Protein AF-A0A956Z3H1-F1 (afdb_monomer)

Solvent-accessible surface area (backbone atoms only — not comparable to full-atom values): 9219 Å² total; per-residue (Å²): 127,47,24,30,34,32,43,36,40,41,32,48,66,57,48,69,64,58,53,47,53,53,47,53,51,51,49,53,58,48,73,75,41,92,33,74,29,31,28,40,36,40,35,40,66,54,48,77,48,78,68,56,70,68,48,56,53,48,50,54,62,75,52,60,86,52,90,37,62,52,40,47,30,34,23,31,43,79,42,66,68,52,43,52,53,50,54,53,48,41,71,75,61,70,57,54,64,52,72,24,76,40,68,65,58,49,49,51,48,47,64,73,75,37,99,50,68,24,67,34,79,46,93,87,62,46,67,48,75,51,103,85,48,79,44,81,55,76,78,87,78,74,54,61,50,80,44,51,20,55,50,76,89,78,77,82,80,74,82,128

Structure (mmCIF, N/CA/C/O backbone):
data_AF-A0A956Z3H1-F1
#
_entry.id   AF-A0A956Z3H1-F1
#
loop_
_atom_site.group_PDB
_atom_site.id
_atom_site.type_symbol
_atom_site.label_atom_id
_atom_site.label_alt_id
_atom_site.label_comp_id
_atom_site.label_asym_id
_atom_site.label_entity_id
_atom_site.label_seq_id
_atom_site.pdbx_PDB_ins_code
_atom_site.Cartn_x
_atom_site.Cartn_y
_atom_site.Cartn_z
_atom_site.occupancy
_atom_site.B_iso_or_equiv
_atom_site.auth_seq_id
_atom_site.auth_comp_id
_atom_site.auth_asym_id
_atom_site.auth_atom_id
_atom_site.pdbx_PDB_model_num
ATOM 1 N N . MET A 1 1 ? 15.400 -1.673 -16.596 1.00 59.88 1 MET A N 1
ATOM 2 C CA . MET A 1 1 ? 15.329 -2.525 -15.388 1.00 59.88 1 MET A CA 1
ATOM 3 C C . MET A 1 1 ? 13.860 -2.750 -15.070 1.00 59.88 1 MET A C 1
ATOM 5 O O . MET A 1 1 ? 13.099 -1.818 -15.312 1.00 59.88 1 MET A O 1
ATOM 9 N N . PRO A 1 2 ? 13.461 -3.937 -14.589 1.00 74.31 2 PRO A N 1
ATOM 10 C CA . PRO A 1 2 ? 12.067 -4.221 -14.252 1.00 74.31 2 PRO A CA 1
ATOM 11 C C . PRO A 1 2 ? 11.618 -3.419 -13.023 1.00 74.31 2 PRO A C 1
ATOM 13 O O . PRO A 1 2 ? 12.436 -3.098 -12.160 1.00 74.31 2 PRO A O 1
ATOM 16 N N . ASN A 1 3 ? 10.322 -3.116 -12.931 1.00 78.38 3 ASN A N 1
ATOM 17 C CA . ASN A 1 3 ? 9.754 -2.440 -11.762 1.00 78.38 3 ASN A CA 1
ATOM 18 C C . ASN A 1 3 ? 9.611 -3.403 -10.568 1.00 78.38 3 ASN A C 1
ATOM 20 O O . ASN A 1 3 ? 9.237 -4.562 -10.753 1.00 78.38 3 ASN A O 1
ATOM 24 N N . THR A 1 4 ? 9.833 -2.905 -9.350 1.00 86.62 4 THR A N 1
ATOM 25 C CA . THR A 1 4 ? 9.592 -3.633 -8.086 1.00 86.62 4 THR A CA 1
ATOM 26 C C . THR A 1 4 ? 8.128 -3.485 -7.664 1.00 86.62 4 THR A C 1
ATOM 28 O O . THR A 1 4 ? 7.497 -2.461 -7.940 1.00 86.62 4 THR A O 1
ATOM 31 N N . VAL A 1 5 ? 7.593 -4.466 -6.938 1.00 88.69 5 VAL A N 1
ATOM 32 C CA . VAL A 1 5 ? 6.334 -4.340 -6.189 1.00 88.69 5 VAL A CA 1
ATOM 33 C C . VAL A 1 5 ? 6.608 -4.573 -4.694 1.00 88.69 5 VAL A C 1
ATOM 35 O O . VAL A 1 5 ? 7.543 -5.276 -4.317 1.00 88.69 5 VAL A O 1
ATOM 38 N N . ILE A 1 6 ? 5.806 -3.977 -3.822 1.00 88.94 6 ILE A N 1
ATOM 39 C CA . ILE A 1 6 ? 5.716 -4.288 -2.393 1.00 88.94 6 ILE A CA 1
ATOM 40 C C . ILE A 1 6 ? 4.255 -4.648 -2.130 1.00 88.94 6 ILE A C 1
ATOM 42 O O . ILE A 1 6 ? 3.366 -3.938 -2.590 1.00 88.94 6 ILE A O 1
ATOM 46 N N . LEU A 1 7 ? 3.999 -5.746 -1.428 1.00 90.19 7 LEU A N 1
ATOM 47 C CA . LEU A 1 7 ? 2.674 -6.104 -0.929 1.00 90.19 7 LEU A CA 1
ATOM 48 C C . LEU A 1 7 ? 2.672 -5.915 0.587 1.00 90.19 7 LEU A C 1
ATOM 50 O O . LEU A 1 7 ? 3.477 -6.535 1.278 1.00 90.19 7 LEU A O 1
ATOM 54 N N . THR A 1 8 ? 1.774 -5.080 1.094 1.00 88.44 8 THR A N 1
ATOM 55 C CA . THR A 1 8 ? 1.521 -4.917 2.526 1.00 88.44 8 THR A CA 1
ATOM 56 C C . THR A 1 8 ? 0.123 -5.452 2.821 1.00 88.44 8 THR A C 1
ATOM 58 O O . THR A 1 8 ? -0.825 -5.095 2.126 1.00 88.44 8 THR A O 1
ATOM 61 N N . ARG A 1 9 ? -0.022 -6.354 3.796 1.00 89.19 9 ARG A N 1
ATOM 62 C CA . ARG A 1 9 ? -1.323 -6.902 4.215 1.00 89.19 9 ARG A CA 1
ATOM 63 C C . ARG A 1 9 ? -1.637 -6.447 5.629 1.00 89.19 9 ARG A C 1
ATOM 65 O O . ARG A 1 9 ? -0.821 -6.660 6.520 1.00 89.19 9 ARG A O 1
ATOM 72 N N . TYR A 1 10 ? -2.824 -5.886 5.816 1.00 87.75 10 TYR A N 1
ATOM 73 C CA . TYR A 1 10 ? -3.398 -5.533 7.109 1.00 87.75 10 TYR A CA 1
ATOM 74 C C . TYR A 1 10 ? -4.594 -6.439 7.416 1.00 87.75 10 TYR A C 1
ATOM 76 O O . TYR A 1 10 ? -5.402 -6.738 6.536 1.00 87.75 10 TYR A O 1
ATOM 84 N N . SER A 1 11 ? -4.738 -6.836 8.678 1.00 88.75 11 SER A N 1
ATOM 85 C CA . SER A 1 11 ? -5.810 -7.723 9.143 1.00 88.75 11 SER A CA 1
ATOM 86 C C . SER A 1 11 ? -6.366 -7.276 10.499 1.00 88.75 11 SER A C 1
ATOM 88 O O . SER A 1 11 ? -5.684 -6.615 11.281 1.00 88.75 11 SER A O 1
ATOM 90 N N . GLY A 1 12 ? -7.622 -7.614 10.798 1.00 90.81 12 GLY A N 1
ATOM 91 C CA . GLY A 1 12 ? -8.223 -7.335 12.101 1.00 90.81 12 GLY A CA 1
ATOM 92 C C . GLY A 1 12 ? -8.439 -5.839 12.343 1.00 90.81 12 GLY A C 1
ATOM 93 O O . GLY A 1 12 ? -9.248 -5.213 11.659 1.00 90.81 12 GLY A O 1
ATOM 94 N N . ALA A 1 13 ? -7.781 -5.268 13.349 1.00 89.94 13 ALA A N 1
ATOM 95 C CA . ALA A 1 13 ? -7.907 -3.860 13.727 1.00 89.94 13 ALA A CA 1
ATOM 96 C C . ALA A 1 13 ? -6.511 -3.252 13.975 1.00 89.94 13 ALA A C 1
ATOM 98 O O . ALA A 1 13 ? -6.128 -3.101 15.136 1.00 89.94 13 ALA A O 1
ATOM 99 N N . PRO A 1 14 ? -5.746 -2.949 12.908 1.00 86.94 14 PRO A N 1
ATOM 100 C CA . PRO A 1 14 ? -4.366 -2.483 13.025 1.00 86.94 14 PRO A CA 1
ATOM 101 C C . PRO A 1 14 ? -4.283 -1.153 13.783 1.00 86.94 14 PRO A C 1
ATOM 103 O O . PRO A 1 14 ? -5.088 -0.240 13.571 1.00 86.94 14 PRO A O 1
ATOM 106 N N . THR A 1 15 ? -3.305 -1.052 14.678 1.00 90.56 15 THR A N 1
ATOM 107 C CA . THR A 1 15 ? -3.075 0.135 15.512 1.00 90.56 15 THR A CA 1
ATOM 108 C C . THR A 1 15 ? -2.437 1.288 14.731 1.00 90.56 15 THR A C 1
ATOM 110 O O . THR A 1 15 ? -1.910 1.116 13.632 1.00 90.56 15 THR A O 1
ATOM 113 N N . GLU A 1 16 ? -2.454 2.495 15.312 1.00 89.88 16 GLU A N 1
ATOM 114 C CA . GLU A 1 16 ? -1.720 3.641 14.756 1.00 89.88 16 GLU A CA 1
ATOM 115 C C . GLU A 1 16 ? -0.217 3.341 14.617 1.00 89.88 16 GLU A C 1
ATOM 117 O O . GLU A 1 16 ? 0.374 3.661 13.589 1.00 89.88 16 GLU A O 1
ATOM 122 N N . GLU A 1 17 ? 0.376 2.680 15.613 1.00 89.38 17 GLU A N 1
ATOM 123 C CA . GLU A 1 17 ? 1.790 2.303 15.617 1.00 89.38 17 GLU A CA 1
ATOM 124 C C . GLU A 1 17 ? 2.123 1.299 14.503 1.00 89.38 17 GLU A C 1
ATOM 126 O O . GLU A 1 17 ? 3.048 1.534 13.731 1.00 89.38 17 GLU A O 1
ATOM 131 N N . GLU A 1 18 ? 1.341 0.227 14.341 1.00 86.81 18 GLU A N 1
ATOM 132 C CA . GLU A 1 18 ? 1.563 -0.760 13.271 1.00 86.81 18 GLU A CA 1
ATOM 133 C C . GLU A 1 18 ? 1.441 -0.146 11.869 1.00 86.81 18 GLU A C 1
ATOM 135 O O . GLU A 1 18 ? 2.176 -0.529 10.958 1.00 86.81 18 GLU A O 1
ATOM 140 N N . ILE A 1 19 ? 0.544 0.827 11.679 1.00 87.50 19 ILE A N 1
ATOM 141 C CA . ILE A 1 19 ? 0.365 1.509 10.390 1.00 87.50 19 ILE A CA 1
ATOM 142 C C . ILE A 1 19 ? 1.537 2.449 10.089 1.00 87.50 19 ILE A C 1
ATOM 144 O O . ILE A 1 19 ? 2.020 2.455 8.954 1.00 87.50 19 ILE A O 1
ATOM 148 N N . LEU A 1 20 ? 2.021 3.199 11.085 1.00 87.38 20 LEU A N 1
ATOM 149 C CA . LEU A 1 20 ? 3.188 4.073 10.937 1.00 87.38 20 LEU A CA 1
ATOM 150 C C . LEU A 1 20 ? 4.472 3.255 10.725 1.00 87.38 20 LEU A C 1
ATOM 152 O O . LEU A 1 20 ? 5.168 3.479 9.738 1.00 87.38 20 LEU A O 1
ATOM 156 N N . ASN A 1 21 ? 4.719 2.231 11.546 1.00 86.75 21 ASN A N 1
ATOM 157 C CA . ASN A 1 21 ? 5.872 1.338 11.399 1.00 86.75 21 ASN A CA 1
ATOM 158 C C . ASN A 1 21 ? 5.885 0.660 10.017 1.00 86.75 21 ASN A C 1
ATOM 160 O O . ASN A 1 21 ? 6.916 0.634 9.347 1.00 86.75 21 ASN A O 1
ATOM 1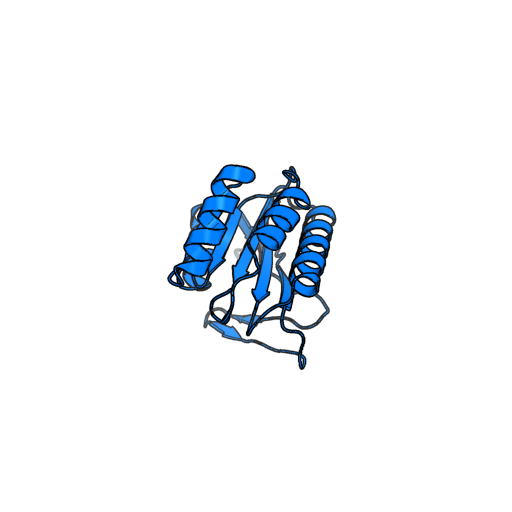64 N N . ASN A 1 22 ? 4.735 0.171 9.534 1.00 86.56 22 ASN A N 1
ATOM 165 C CA . ASN A 1 22 ? 4.642 -0.426 8.199 1.00 86.56 22 ASN A CA 1
ATOM 166 C C . ASN A 1 22 ? 4.829 0.612 7.070 1.00 86.56 22 ASN A C 1
ATOM 168 O O . ASN A 1 22 ? 5.318 0.265 5.993 1.00 86.56 22 ASN A O 1
ATOM 172 N N . SER A 1 23 ? 4.456 1.878 7.284 1.00 86.25 23 SER A N 1
ATOM 173 C CA . SER A 1 23 ? 4.748 2.973 6.347 1.00 86.25 23 SER A CA 1
ATOM 174 C C . SER A 1 23 ? 6.251 3.231 6.250 1.00 86.25 23 SER A C 1
ATOM 176 O O . SER A 1 23 ? 6.784 3.294 5.142 1.00 86.25 23 SER A O 1
ATOM 178 N N . ASP A 1 24 ? 6.941 3.312 7.385 1.00 87.56 24 ASP A N 1
ATOM 179 C CA . ASP A 1 24 ? 8.381 3.573 7.440 1.00 87.56 24 ASP A CA 1
ATOM 180 C C . ASP A 1 24 ? 9.192 2.388 6.883 1.00 87.56 24 ASP A C 1
ATOM 182 O O . ASP A 1 24 ? 10.111 2.593 6.084 1.00 87.56 24 ASP A O 1
ATOM 186 N N . GLU A 1 25 ? 8.789 1.142 7.177 1.00 86.38 25 GLU A N 1
ATOM 187 C CA . GLU A 1 25 ? 9.315 -0.047 6.492 1.00 86.38 25 GLU A CA 1
ATOM 188 C C . GLU A 1 25 ? 9.084 0.039 4.975 1.00 86.38 25 GLU A C 1
ATOM 190 O O . GLU A 1 25 ? 10.017 -0.159 4.197 1.00 86.38 25 GLU A O 1
ATOM 195 N N . THR A 1 26 ? 7.872 0.385 4.523 1.00 85.81 26 THR A N 1
ATOM 196 C CA . THR A 1 26 ? 7.565 0.512 3.086 1.00 85.81 26 THR A CA 1
ATOM 197 C C . THR A 1 26 ? 8.449 1.565 2.414 1.00 85.81 26 THR A C 1
ATOM 199 O O . THR A 1 26 ? 8.964 1.313 1.325 1.00 85.81 26 THR A O 1
ATOM 202 N N . ILE A 1 27 ? 8.683 2.713 3.057 1.00 87.94 27 ILE A N 1
ATOM 203 C CA . ILE A 1 27 ? 9.574 3.766 2.548 1.00 87.94 27 ILE A CA 1
ATOM 204 C C . ILE A 1 27 ? 11.012 3.240 2.444 1.00 87.94 27 ILE A C 1
ATOM 206 O O . ILE A 1 27 ? 11.592 3.307 1.362 1.00 87.94 27 ILE A O 1
ATOM 210 N N . ALA A 1 28 ? 11.556 2.613 3.492 1.00 87.12 28 ALA A N 1
ATOM 211 C CA . ALA A 1 28 ? 12.903 2.030 3.468 1.00 87.12 28 ALA A CA 1
ATOM 212 C C . ALA A 1 28 ? 13.072 0.930 2.394 1.00 87.12 28 ALA A C 1
ATOM 214 O O . ALA A 1 28 ? 14.148 0.766 1.806 1.00 87.12 28 ALA A O 1
ATOM 215 N N . LEU A 1 29 ? 12.006 0.184 2.092 1.00 84.69 29 LEU A N 1
ATOM 216 C CA . LEU A 1 29 ? 11.984 -0.856 1.057 1.00 84.69 29 LEU A CA 1
ATOM 217 C C . LEU A 1 29 ? 11.878 -0.284 -0.371 1.00 84.69 29 LEU A C 1
ATOM 219 O O . LEU A 1 29 ? 12.376 -0.911 -1.311 1.00 84.69 29 LEU A O 1
ATOM 223 N N . ILE A 1 30 ? 11.296 0.911 -0.545 1.00 87.75 30 ILE A N 1
ATOM 224 C CA . ILE A 1 30 ? 11.400 1.683 -1.794 1.00 87.75 30 ILE A CA 1
ATOM 225 C C . ILE A 1 30 ? 12.804 2.296 -1.912 1.00 87.75 30 ILE A C 1
ATOM 227 O O . ILE A 1 30 ? 13.420 2.211 -2.977 1.00 87.75 30 ILE A O 1
ATOM 231 N N . ASP A 1 31 ? 13.349 2.861 -0.831 1.00 89.19 31 ASP A N 1
ATOM 232 C CA . ASP A 1 31 ? 14.632 3.568 -0.879 1.00 89.19 31 ASP A CA 1
ATOM 233 C C . ASP A 1 31 ? 15.824 2.631 -1.147 1.00 89.19 31 ASP A C 1
ATOM 235 O O . ASP A 1 31 ? 16.751 2.976 -1.888 1.00 89.19 31 ASP A O 1
ATOM 239 N N . SER A 1 32 ? 15.751 1.396 -0.646 1.00 87.62 32 SER A N 1
ATOM 240 C CA . SER A 1 32 ? 16.704 0.312 -0.930 1.00 87.62 32 SER A CA 1
ATOM 241 C C . SER A 1 32 ? 16.461 -0.421 -2.264 1.00 87.62 32 SER A C 1
ATOM 243 O O . SER A 1 32 ? 17.088 -1.452 -2.523 1.00 87.62 32 SER A O 1
ATOM 245 N N . SER A 1 33 ? 15.542 0.049 -3.121 1.00 86.38 33 SER A N 1
ATOM 246 C CA . SER A 1 33 ? 15.224 -0.572 -4.417 1.00 86.38 33 SER A CA 1
ATOM 247 C C . SER A 1 33 ? 15.846 0.168 -5.602 1.00 86.38 33 SER A C 1
ATOM 249 O O . SER A 1 33 ? 15.468 1.294 -5.920 1.00 86.38 33 SER A O 1
ATOM 251 N N . ASP A 1 34 ? 16.717 -0.525 -6.335 1.00 87.56 34 ASP A N 1
ATOM 252 C CA . ASP A 1 34 ? 17.386 -0.055 -7.560 1.00 87.56 34 ASP A CA 1
ATOM 253 C C . ASP A 1 34 ? 16.432 0.101 -8.762 1.00 87.56 34 ASP A C 1
ATOM 255 O O . ASP A 1 34 ? 16.798 0.652 -9.800 1.00 87.56 34 ASP A O 1
ATOM 259 N N . ALA A 1 35 ? 15.200 -0.409 -8.651 1.00 86.69 35 ALA A N 1
ATOM 260 C CA . ALA A 1 35 ? 14.188 -0.255 -9.689 1.00 86.69 35 ALA A CA 1
ATOM 261 C C . ALA A 1 35 ? 13.753 1.219 -9.837 1.00 86.69 35 ALA A C 1
ATOM 263 O O . ALA A 1 35 ? 13.528 1.893 -8.829 1.00 86.69 35 ALA A O 1
ATOM 264 N N . PRO A 1 36 ? 13.547 1.713 -11.076 1.00 88.31 36 PRO A N 1
ATOM 265 C CA . PRO A 1 36 ? 13.174 3.109 -11.324 1.00 88.31 36 PRO A CA 1
ATOM 266 C C . PRO A 1 36 ? 11.791 3.456 -10.761 1.00 88.31 36 PRO A C 1
ATOM 268 O O . PRO A 1 36 ? 11.546 4.601 -10.392 1.00 88.31 36 PRO A O 1
ATOM 271 N N . PHE A 1 37 ? 10.902 2.461 -10.675 1.00 89.19 37 PHE A N 1
ATOM 272 C CA . PHE A 1 37 ? 9.621 2.567 -9.996 1.00 89.19 37 PHE A CA 1
ATOM 273 C C . PHE A 1 37 ? 9.386 1.364 -9.089 1.00 89.19 37 PHE A C 1
ATOM 275 O O . PHE A 1 37 ? 9.657 0.215 -9.455 1.00 89.19 37 PHE A O 1
ATOM 282 N N . VAL A 1 38 ? 8.818 1.654 -7.924 1.00 89.88 38 VAL A N 1
ATOM 283 C CA . VAL A 1 38 ? 8.327 0.688 -6.950 1.00 89.88 38 VAL A CA 1
ATOM 284 C C . VAL A 1 38 ? 6.832 0.912 -6.782 1.00 89.88 38 VAL A C 1
ATOM 286 O O . VAL A 1 38 ? 6.380 2.013 -6.463 1.00 89.88 38 VAL A O 1
ATOM 289 N N . HIS A 1 39 ? 6.048 -0.124 -7.047 1.00 91.69 39 HIS A N 1
ATOM 290 C CA . HIS A 1 39 ? 4.606 -0.122 -6.825 1.00 91.69 39 HIS A CA 1
ATOM 291 C C . HIS A 1 39 ? 4.305 -0.701 -5.444 1.00 91.69 39 HIS A C 1
ATOM 293 O O . HIS A 1 39 ? 5.020 -1.584 -4.983 1.00 91.69 39 HIS A O 1
ATOM 299 N N . VAL A 1 40 ? 3.237 -0.245 -4.802 1.00 90.69 40 VAL A N 1
ATOM 300 C CA . VAL A 1 40 ? 2.747 -0.803 -3.538 1.00 90.69 40 VAL A CA 1
ATOM 301 C C . VAL A 1 40 ? 1.352 -1.366 -3.786 1.00 90.69 40 VAL A C 1
ATOM 303 O O . VAL A 1 40 ? 0.543 -0.731 -4.458 1.00 90.69 40 VAL A O 1
ATOM 306 N N . ILE A 1 41 ? 1.066 -2.552 -3.267 1.00 92.44 41 ILE A N 1
ATOM 307 C CA . ILE A 1 41 ? -0.278 -3.109 -3.140 1.00 92.44 41 ILE A CA 1
ATOM 308 C C . ILE A 1 41 ? -0.562 -3.170 -1.642 1.00 92.44 41 ILE A C 1
ATOM 310 O O . ILE A 1 41 ? 0.175 -3.818 -0.908 1.00 92.44 41 ILE A O 1
ATOM 314 N N . VAL A 1 42 ? -1.607 -2.479 -1.204 1.00 90.00 42 VAL A N 1
ATOM 315 C CA . VAL A 1 42 ? -2.109 -2.498 0.169 1.00 90.00 42 VAL A CA 1
ATOM 316 C C . VAL A 1 42 ? -3.336 -3.395 0.195 1.00 90.00 42 VAL A C 1
ATOM 318 O O . VAL A 1 42 ? -4.384 -3.035 -0.335 1.00 90.00 42 VAL A O 1
ATOM 321 N N . ASP A 1 43 ? -3.204 -4.572 0.782 1.00 90.94 43 ASP A N 1
ATOM 322 C CA . ASP A 1 43 ? -4.304 -5.493 1.016 1.00 90.94 43 ASP A CA 1
ATOM 323 C C . ASP A 1 43 ? -4.928 -5.218 2.385 1.00 90.94 43 ASP A C 1
ATOM 325 O O . ASP A 1 43 ? -4.306 -5.435 3.426 1.00 90.94 43 ASP A O 1
ATOM 329 N N . SER A 1 44 ? -6.154 -4.697 2.373 1.00 89.94 44 SER A N 1
ATOM 330 C CA . SER A 1 44 ? -6.960 -4.428 3.562 1.00 89.94 44 SER A CA 1
ATOM 331 C C . SER A 1 44 ? -8.295 -5.179 3.545 1.00 89.94 44 SER A C 1
ATOM 333 O O . SER A 1 44 ? -9.224 -4.801 4.261 1.00 89.94 44 SER A O 1
ATOM 335 N N . ALA A 1 45 ? -8.402 -6.269 2.772 1.00 89.56 45 ALA A N 1
ATOM 336 C CA . ALA A 1 45 ? -9.622 -7.076 2.681 1.00 89.56 45 ALA A CA 1
ATOM 337 C C . ALA A 1 45 ? -10.063 -7.682 4.032 1.00 89.56 45 ALA A C 1
ATOM 339 O O . ALA A 1 45 ? -11.253 -7.891 4.255 1.00 89.56 45 ALA A O 1
ATOM 340 N N . GLU A 1 46 ? -9.120 -7.912 4.951 1.00 89.06 46 GLU A N 1
ATOM 341 C CA . GLU A 1 46 ? -9.356 -8.460 6.297 1.00 89.06 46 GLU A CA 1
ATOM 342 C C . GLU A 1 46 ? -9.437 -7.375 7.394 1.00 89.06 46 GLU A C 1
ATOM 344 O O . GLU A 1 46 ? -9.455 -7.692 8.587 1.00 89.06 46 GLU A O 1
ATOM 349 N N . VAL A 1 47 ? -9.481 -6.086 7.029 1.00 88.12 47 VAL A N 1
ATOM 350 C CA . VAL A 1 47 ? -9.529 -4.969 7.988 1.00 88.12 47 VAL A CA 1
ATOM 351 C C . VAL A 1 47 ? -10.963 -4.687 8.447 1.00 88.12 47 VAL A C 1
ATOM 353 O O . VAL A 1 47 ? -11.814 -4.205 7.700 1.00 88.12 47 VAL A O 1
ATOM 356 N N . THR A 1 48 ? -11.202 -4.932 9.734 1.00 88.50 48 THR A N 1
ATOM 357 C CA . THR A 1 48 ? -12.494 -4.771 10.426 1.00 88.50 48 THR A CA 1
ATOM 358 C C . THR A 1 48 ? -12.729 -3.367 10.994 1.00 88.50 48 THR A C 1
ATOM 360 O O . THR A 1 48 ? -13.868 -3.014 11.296 1.00 88.50 48 THR A O 1
ATOM 363 N N . LYS A 1 49 ? -11.676 -2.549 11.151 1.00 86.38 49 LYS A N 1
ATOM 364 C CA . LYS A 1 49 ? -11.749 -1.169 11.669 1.00 86.38 49 LYS A CA 1
ATOM 365 C C . LYS A 1 49 ? -10.804 -0.238 10.916 1.00 86.38 49 LYS A C 1
ATOM 367 O O . LYS A 1 49 ? -9.673 -0.609 10.629 1.00 86.38 49 LYS A O 1
ATOM 372 N N . SER A 1 50 ? -11.250 0.990 10.651 1.00 77.44 50 SER A N 1
ATOM 373 C CA . SER A 1 50 ? -10.395 2.021 10.049 1.00 77.44 50 SER A CA 1
ATOM 374 C C . SER A 1 50 ? -9.258 2.432 10.987 1.00 77.44 50 SER A C 1
ATOM 376 O O . SER A 1 50 ? -9.523 2.597 12.183 1.00 77.44 50 SER A O 1
ATOM 378 N N . PRO A 1 51 ? -8.072 2.799 10.467 1.00 80.06 51 PRO A N 1
ATOM 379 C CA . PRO A 1 51 ? -7.297 3.861 11.099 1.00 80.06 51 PRO A CA 1
ATOM 380 C C . PRO A 1 51 ? -8.158 5.123 11.291 1.00 80.06 51 PRO A C 1
ATOM 382 O O . PRO A 1 51 ? -8.909 5.494 10.379 1.00 80.06 51 PRO A O 1
ATOM 385 N N . PRO A 1 52 ? -8.036 5.839 12.420 1.00 84.94 52 PRO A N 1
ATOM 386 C CA . PRO A 1 52 ? -8.553 7.196 12.542 1.00 84.94 52 PRO A CA 1
ATOM 387 C C . PRO A 1 52 ? -8.016 8.107 11.428 1.00 84.94 52 PRO A C 1
ATOM 389 O O . PRO A 1 52 ? -6.878 7.960 10.981 1.00 84.94 52 PRO A O 1
ATOM 392 N N . LEU A 1 53 ? -8.801 9.107 11.012 1.00 82.06 53 LEU A N 1
ATOM 393 C CA . LEU A 1 53 ? -8.406 10.038 9.944 1.00 82.06 53 LEU A CA 1
ATOM 394 C C . LEU A 1 53 ? -7.077 10.763 10.244 1.00 82.06 53 LEU A C 1
ATOM 396 O O . LEU A 1 53 ? -6.299 11.033 9.330 1.00 82.06 53 LEU A O 1
ATOM 400 N N . SER A 1 54 ? -6.783 11.025 11.520 1.00 87.00 54 SER A N 1
ATOM 401 C CA . SER A 1 54 ? -5.490 11.551 11.974 1.00 87.00 54 SER A CA 1
ATOM 402 C C . SER A 1 54 ? -4.312 10.663 11.557 1.00 87.00 54 SER A C 1
ATOM 404 O O . SER A 1 54 ? -3.308 11.194 11.089 1.00 87.00 54 SER A O 1
ATOM 406 N N . VAL A 1 55 ? -4.441 9.337 11.657 1.00 86.62 55 VAL A N 1
ATOM 407 C CA . VAL A 1 55 ? -3.416 8.359 11.249 1.00 86.62 55 VAL A CA 1
ATOM 408 C C . VAL A 1 55 ? -3.253 8.353 9.735 1.00 86.62 55 VAL A C 1
ATOM 410 O O . VAL A 1 55 ? -2.130 8.421 9.241 1.00 86.62 55 VAL A O 1
ATOM 413 N N . THR A 1 56 ? -4.357 8.362 8.983 1.00 80.81 56 THR A N 1
ATOM 414 C CA . THR A 1 56 ? -4.329 8.451 7.513 1.00 80.81 56 THR A CA 1
ATOM 415 C C . THR A 1 56 ? -3.611 9.721 7.045 1.00 80.81 56 THR A C 1
ATOM 417 O O . THR A 1 56 ? -2.768 9.667 6.151 1.00 80.81 56 THR A O 1
ATOM 420 N N . VAL A 1 57 ? -3.877 10.867 7.686 1.00 83.56 57 VAL A N 1
ATOM 421 C CA . VAL A 1 57 ? -3.215 12.147 7.378 1.00 83.56 57 VAL A CA 1
ATOM 422 C C . VAL A 1 57 ? -1.754 12.176 7.845 1.00 83.56 57 VAL A C 1
ATOM 424 O O . VAL A 1 57 ? -0.919 12.732 7.133 1.00 83.56 57 VAL A O 1
ATOM 427 N N . LYS A 1 58 ? -1.413 11.572 8.994 1.00 85.44 58 LYS A N 1
ATOM 428 C CA . LYS A 1 58 ? -0.016 11.397 9.438 1.00 85.44 58 LYS A CA 1
ATOM 429 C C . LYS A 1 58 ? 0.769 10.564 8.428 1.00 85.44 58 LYS A C 1
ATOM 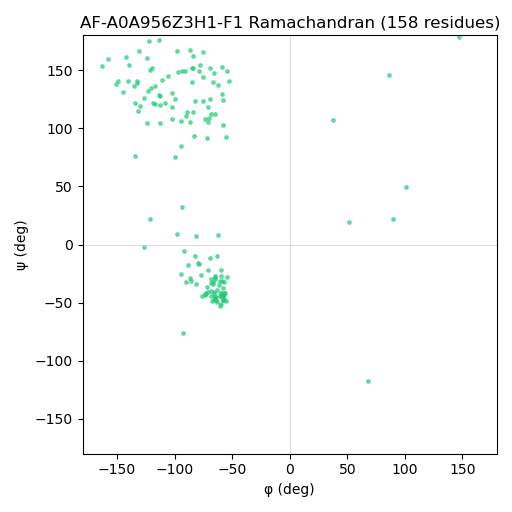431 O O . LYS A 1 58 ? 1.771 11.046 7.921 1.00 85.44 58 LYS A O 1
ATOM 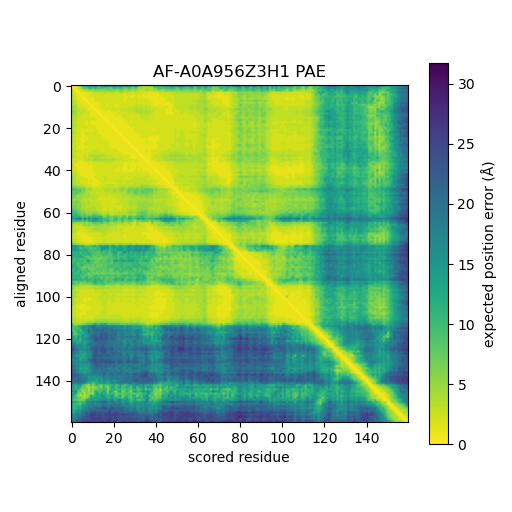436 N N . THR A 1 59 ? 0.264 9.386 8.069 1.00 82.56 59 THR A N 1
ATOM 437 C CA . THR A 1 59 ? 0.876 8.459 7.101 1.00 82.56 59 THR A CA 1
ATOM 438 C C . THR A 1 59 ? 1.072 9.127 5.736 1.00 82.56 59 THR A C 1
ATOM 440 O O . THR A 1 59 ? 2.157 9.082 5.163 1.00 82.56 59 THR A O 1
ATOM 443 N N . ALA A 1 60 ? 0.063 9.856 5.245 1.00 78.50 60 ALA A N 1
ATOM 444 C CA . ALA A 1 60 ? 0.173 10.623 4.003 1.00 78.50 60 ALA A CA 1
ATOM 445 C C . ALA A 1 60 ? 1.203 11.772 4.072 1.00 78.50 60 ALA A C 1
ATOM 447 O O . ALA A 1 60 ? 1.798 12.123 3.059 1.00 78.50 60 ALA A O 1
ATOM 448 N N . LYS A 1 61 ? 1.442 12.375 5.243 1.00 80.12 61 LYS A N 1
ATOM 449 C CA . LYS A 1 61 ? 2.497 13.392 5.418 1.00 80.12 61 LYS A CA 1
ATOM 450 C C . LYS A 1 61 ? 3.886 12.777 5.623 1.00 80.12 61 LYS A C 1
ATOM 452 O O . LYS A 1 61 ? 4.862 13.355 5.160 1.00 80.12 61 LYS A O 1
ATOM 457 N N . ALA A 1 62 ? 3.960 11.626 6.291 1.00 73.75 62 ALA A N 1
ATOM 458 C CA . ALA A 1 62 ? 5.180 10.854 6.529 1.00 73.75 62 ALA A CA 1
ATOM 459 C C . ALA A 1 62 ? 5.707 10.175 5.255 1.00 73.75 62 ALA A C 1
ATOM 461 O O . ALA A 1 62 ? 6.899 9.909 5.156 1.00 73.75 62 ALA A O 1
ATOM 462 N N . SER A 1 63 ? 4.843 9.970 4.255 1.00 68.94 63 SER A N 1
ATOM 463 C CA . SER A 1 63 ? 5.213 9.588 2.891 1.00 68.94 63 SER A CA 1
ATOM 464 C C . SER A 1 63 ? 5.204 10.816 1.954 1.00 68.94 63 SER A C 1
ATOM 466 O O . SER A 1 63 ? 4.275 10.984 1.154 1.00 68.94 63 SER A O 1
ATOM 468 N N . PRO A 1 64 ? 6.213 11.718 2.019 1.00 61.75 64 PRO A N 1
ATOM 469 C CA . PRO A 1 64 ? 6.389 12.739 0.988 1.00 61.75 64 PRO A CA 1
ATOM 470 C C . PRO A 1 64 ? 6.578 12.043 -0.364 1.00 61.75 64 PRO A C 1
ATOM 472 O O . PRO A 1 64 ? 7.061 10.914 -0.411 1.00 61.75 64 PRO A O 1
ATOM 475 N N . ARG A 1 65 ? 6.205 12.700 -1.475 1.00 75.00 65 ARG A N 1
ATOM 476 C CA . ARG A 1 65 ? 6.197 12.086 -2.821 1.00 75.00 65 ARG A CA 1
ATOM 477 C C . ARG A 1 65 ? 7.558 11.509 -3.199 1.00 75.00 65 ARG A C 1
ATOM 479 O O . ARG A 1 65 ? 8.408 12.193 -3.769 1.00 75.00 65 ARG A O 1
ATOM 486 N N . HIS A 1 66 ? 7.738 10.231 -2.907 1.00 83.06 66 HIS A N 1
ATOM 487 C CA . HIS A 1 66 ? 8.985 9.552 -3.155 1.00 83.06 66 HIS A CA 1
ATOM 488 C C . HIS A 1 66 ? 9.162 9.421 -4.668 1.00 83.06 66 HIS A C 1
ATOM 490 O O . HIS A 1 66 ? 8.281 8.916 -5.360 1.00 83.06 66 HIS A O 1
ATOM 496 N N . GLN A 1 67 ? 10.292 9.893 -5.195 1.00 88.69 67 GLN A N 1
ATOM 497 C CA . GLN A 1 67 ? 10.532 9.983 -6.642 1.00 88.69 67 GLN A CA 1
ATOM 498 C C . GLN A 1 67 ? 10.451 8.619 -7.361 1.00 88.69 67 GLN A C 1
ATOM 500 O O . GLN A 1 67 ? 10.185 8.575 -8.559 1.00 88.69 67 GLN A O 1
ATOM 505 N N . ARG A 1 68 ? 10.623 7.513 -6.618 1.00 89.38 68 ARG A N 1
ATOM 506 C CA . ARG A 1 68 ? 10.481 6.121 -7.077 1.00 89.38 68 ARG A CA 1
ATOM 507 C C . ARG A 1 68 ? 9.074 5.523 -6.883 1.00 89.38 68 ARG A C 1
ATOM 509 O O . ARG A 1 68 ? 8.838 4.406 -7.333 1.00 89.38 68 ARG A O 1
ATOM 516 N N . ALA A 1 69 ? 8.124 6.208 -6.242 1.00 88.38 69 ALA A N 1
ATOM 517 C CA . ALA A 1 69 ? 6.773 5.675 -6.027 1.00 88.38 69 ALA A CA 1
ATOM 518 C C . ALA A 1 69 ? 5.973 5.615 -7.345 1.00 88.38 69 ALA A C 1
ATOM 520 O O . ALA A 1 69 ? 5.717 6.632 -7.989 1.00 88.38 69 ALA A O 1
ATOM 521 N N . GLY A 1 70 ? 5.570 4.409 -7.754 1.00 91.25 70 GLY A N 1
ATOM 522 C CA . GLY A 1 70 ? 4.932 4.150 -9.047 1.00 91.25 70 GLY A CA 1
ATOM 523 C C . GLY A 1 70 ? 3.400 4.204 -9.019 1.00 91.25 70 GLY A C 1
ATOM 524 O O . GLY A 1 70 ? 2.787 5.147 -9.518 1.00 91.25 70 GLY A O 1
ATOM 525 N N . TRP A 1 71 ? 2.786 3.145 -8.490 1.00 92.56 71 TRP A N 1
ATOM 526 C CA . TRP A 1 71 ? 1.337 3.001 -8.284 1.00 92.56 71 TRP A CA 1
ATOM 527 C C . TRP A 1 71 ? 1.115 2.489 -6.861 1.00 92.56 71 TRP A C 1
ATOM 529 O O . TRP A 1 71 ? 1.848 1.596 -6.445 1.00 92.56 71 TRP A O 1
ATOM 539 N N . ILE A 1 72 ? 0.113 3.006 -6.150 1.00 90.25 72 ILE A N 1
ATOM 540 C CA . ILE A 1 72 ? -0.333 2.479 -4.851 1.00 90.25 72 ILE A CA 1
ATOM 541 C C . ILE A 1 72 ? -1.734 1.896 -5.040 1.00 90.25 72 ILE A C 1
ATOM 543 O O . ILE A 1 72 ? -2.705 2.628 -5.221 1.00 90.25 72 ILE A O 1
ATOM 547 N N . LEU A 1 73 ? -1.835 0.575 -5.083 1.00 92.00 73 LEU A N 1
ATOM 548 C CA . LEU A 1 73 ? -3.088 -0.136 -5.306 1.00 92.00 73 LEU A CA 1
ATOM 549 C C . LEU A 1 73 ? -3.685 -0.568 -3.968 1.00 92.00 73 LEU A C 1
ATOM 551 O O . LEU A 1 73 ? -2.935 -0.860 -3.041 1.00 92.00 73 LEU A O 1
ATOM 555 N N . THR A 1 74 ? -5.010 -0.630 -3.861 1.00 90.44 74 THR A N 1
ATOM 556 C CA . THR A 1 74 ? -5.688 -1.046 -2.621 1.00 90.44 74 THR A CA 1
ATOM 557 C C . THR A 1 74 ? -6.664 -2.181 -2.899 1.00 90.44 74 THR A C 1
ATOM 559 O O . THR A 1 74 ? -7.523 -2.042 -3.767 1.00 90.44 74 THR A O 1
ATOM 562 N N . VAL A 1 75 ? -6.533 -3.288 -2.170 1.00 91.94 75 VAL A N 1
ATOM 563 C CA . VAL A 1 75 ? -7.381 -4.489 -2.257 1.00 91.94 75 VAL A CA 1
ATOM 564 C C . VAL A 1 75 ? -8.307 -4.546 -1.040 1.00 91.94 75 VAL A C 1
ATOM 566 O O . VAL A 1 75 ? -7.924 -4.105 0.040 1.00 91.94 75 VAL A O 1
ATOM 569 N N . GLY A 1 76 ? -9.539 -5.034 -1.218 1.00 87.88 76 GLY A N 1
ATOM 570 C CA . GLY A 1 76 ? -10.629 -4.843 -0.249 1.00 87.88 76 GLY A CA 1
ATOM 571 C C . GLY A 1 76 ? -11.442 -3.566 -0.508 1.00 87.88 76 GLY A C 1
ATOM 572 O O . GLY A 1 76 ? -12.106 -3.039 0.387 1.00 87.88 76 GLY A O 1
ATOM 573 N N . GLY A 1 77 ? -11.394 -3.048 -1.742 1.00 70.62 77 GLY A N 1
ATOM 574 C CA . GLY A 1 77 ? -11.938 -1.747 -2.130 1.00 70.62 77 GLY A CA 1
ATOM 575 C C . GLY A 1 77 ? -13.455 -1.567 -1.993 1.00 70.62 77 GLY A C 1
ATOM 576 O O . GLY A 1 77 ? -13.915 -0.433 -2.114 1.00 70.62 77 GLY A O 1
ATOM 577 N N . GLN A 1 78 ? -14.236 -2.620 -1.725 1.00 70.19 78 GLN A N 1
ATOM 578 C CA . GLN A 1 78 ? -15.685 -2.508 -1.489 1.00 70.19 78 GLN A CA 1
ATOM 579 C C . GLN A 1 78 ? -16.048 -2.020 -0.079 1.00 70.19 78 GLN A C 1
ATOM 581 O O . GLN A 1 78 ? -17.163 -1.546 0.135 1.00 70.19 78 GLN A O 1
ATOM 586 N N . ASN A 1 79 ? -15.123 -2.066 0.885 1.00 72.25 79 ASN A N 1
ATOM 587 C CA . ASN A 1 79 ? -15.365 -1.464 2.191 1.00 72.25 79 ASN A CA 1
ATOM 588 C C . ASN A 1 79 ? -15.413 0.071 2.040 1.00 72.25 79 ASN A C 1
ATOM 590 O O . ASN A 1 79 ? -14.396 0.708 1.754 1.00 72.25 79 ASN A O 1
ATOM 594 N N . ALA A 1 80 ? -16.586 0.683 2.244 1.00 73.31 80 ALA A N 1
ATOM 595 C CA . ALA A 1 80 ? -16.795 2.131 2.102 1.00 73.31 80 ALA A CA 1
ATOM 596 C C . ALA A 1 80 ? -15.820 2.970 2.956 1.00 73.31 80 ALA A C 1
ATOM 598 O O . ALA A 1 80 ? -15.436 4.078 2.581 1.00 73.31 80 ALA A O 1
ATOM 599 N N . LEU A 1 81 ? -15.362 2.401 4.071 1.00 67.31 81 LEU A N 1
ATOM 600 C CA . LEU A 1 81 ? -14.365 2.959 4.979 1.00 67.31 81 LEU A CA 1
ATOM 601 C C . LEU A 1 81 ? -12.978 3.079 4.315 1.00 67.31 81 LEU A C 1
ATOM 603 O O . LEU A 1 81 ? -12.304 4.103 4.437 1.00 67.31 81 LEU A O 1
ATOM 607 N N . VAL A 1 82 ? -12.594 2.064 3.532 1.00 69.81 82 VAL A N 1
ATOM 608 C CA . VAL A 1 82 ? -11.375 2.045 2.708 1.00 69.81 82 VAL A CA 1
ATOM 609 C C . VAL A 1 82 ? -11.518 3.005 1.523 1.00 69.81 82 VAL A C 1
ATOM 611 O O . VAL A 1 82 ? -10.589 3.758 1.237 1.00 69.81 82 VAL A O 1
ATOM 614 N N . GLN A 1 83 ? -12.689 3.067 0.874 1.00 79.19 83 GLN A N 1
ATOM 615 C CA . GLN A 1 83 ? -12.938 4.051 -0.193 1.00 79.19 83 GLN A CA 1
ATOM 616 C C . GLN A 1 83 ? -12.795 5.495 0.304 1.00 79.19 83 GLN A C 1
ATOM 618 O O . GLN A 1 83 ? -12.146 6.310 -0.356 1.00 79.19 83 GLN A O 1
ATOM 623 N N . PHE A 1 84 ? -13.346 5.801 1.482 1.00 74.94 84 PHE A N 1
ATOM 624 C CA . PHE A 1 84 ? -13.215 7.106 2.125 1.00 74.94 84 PHE A CA 1
ATOM 625 C C . PHE A 1 84 ? -11.744 7.452 2.395 1.00 74.94 84 PHE A C 1
ATOM 627 O O . PHE A 1 84 ? -11.273 8.496 1.934 1.00 74.94 84 PHE A O 1
ATOM 634 N N . ALA A 1 85 ? -10.987 6.552 3.034 1.00 70.94 85 ALA A N 1
ATOM 635 C CA . ALA A 1 85 ? -9.558 6.743 3.285 1.00 70.94 85 ALA A CA 1
ATOM 636 C C . ALA A 1 85 ? -8.756 6.979 1.987 1.00 70.94 85 ALA A C 1
ATOM 638 O O . ALA A 1 85 ? -8.000 7.951 1.899 1.00 70.94 85 ALA A O 1
ATOM 639 N N . THR A 1 86 ? -8.974 6.167 0.944 1.00 69.94 86 THR A N 1
ATOM 640 C CA . THR A 1 86 ? -8.290 6.340 -0.348 1.00 69.94 86 THR A CA 1
ATOM 641 C C . THR A 1 86 ? -8.702 7.628 -1.068 1.00 69.94 86 THR A C 1
ATOM 643 O O . THR A 1 86 ? -7.868 8.236 -1.740 1.00 69.94 86 THR A O 1
ATOM 646 N N . SER A 1 87 ? -9.945 8.105 -0.921 1.00 78.62 87 SER A N 1
ATOM 647 C CA . SER A 1 87 ? -10.371 9.385 -1.512 1.00 78.62 87 SER A CA 1
ATOM 648 C C . SER A 1 87 ? -9.596 10.578 -0.940 1.00 78.62 87 SER A C 1
ATOM 650 O O . SER A 1 87 ? -9.161 11.450 -1.695 1.00 78.62 87 SER A O 1
ATOM 652 N N . ILE A 1 88 ? -9.325 10.567 0.368 1.00 75.19 88 ILE A N 1
ATOM 653 C CA . ILE A 1 88 ? -8.541 11.604 1.051 1.00 75.19 88 ILE A CA 1
ATOM 654 C C . ILE A 1 88 ? -7.055 11.461 0.702 1.00 75.19 88 ILE A C 1
ATOM 656 O O . ILE A 1 88 ? -6.401 12.450 0.365 1.00 75.19 88 ILE A O 1
ATOM 660 N N . ALA A 1 89 ? -6.527 10.232 0.683 1.00 69.25 89 ALA A N 1
ATOM 661 C CA . ALA A 1 89 ? -5.156 9.967 0.250 1.00 69.25 89 ALA A CA 1
ATOM 662 C C . ALA A 1 89 ? -4.900 10.466 -1.187 1.00 69.25 89 ALA A C 1
ATOM 664 O O . ALA A 1 89 ? -3.889 11.120 -1.436 1.00 69.25 89 ALA A O 1
ATOM 665 N N . ARG A 1 90 ? -5.843 10.246 -2.119 1.00 76.00 90 ARG A N 1
ATOM 666 C CA . ARG A 1 90 ? -5.801 10.774 -3.498 1.00 76.00 90 ARG A CA 1
ATOM 667 C C . ARG A 1 90 ? -5.657 12.297 -3.538 1.00 76.00 90 ARG A C 1
ATOM 669 O O . ARG A 1 90 ? -4.794 12.796 -4.260 1.00 76.00 90 ARG A O 1
ATOM 676 N N . GLN A 1 91 ? -6.474 13.015 -2.765 1.00 78.12 91 GLN A N 1
ATOM 677 C CA . GLN A 1 91 ? -6.472 14.483 -2.722 1.00 78.12 91 GLN A CA 1
ATOM 678 C C . GLN A 1 91 ? -5.159 15.049 -2.163 1.00 78.12 91 GLN A C 1
ATOM 680 O O . GLN A 1 91 ? -4.595 15.973 -2.746 1.00 78.12 91 GLN A O 1
ATOM 685 N N . LEU A 1 92 ? -4.654 14.483 -1.061 1.00 72.50 92 LEU A N 1
ATOM 686 C CA . LEU A 1 92 ? -3.458 14.987 -0.378 1.00 72.50 92 LEU A CA 1
ATOM 687 C C . LEU A 1 92 ? -2.158 14.630 -1.113 1.00 72.50 92 LEU A C 1
ATOM 689 O O . LEU A 1 92 ? -1.271 15.470 -1.270 1.00 72.50 92 LEU A O 1
ATOM 693 N N . LEU A 1 93 ? -2.030 13.384 -1.574 1.00 68.25 93 LEU A N 1
ATOM 694 C CA . LEU A 1 93 ? -0.763 12.864 -2.086 1.00 68.25 93 LEU A CA 1
ATOM 695 C C . LEU A 1 93 ? -0.537 13.150 -3.575 1.00 68.25 93 LEU A C 1
ATOM 697 O O . LEU A 1 93 ? 0.616 13.226 -3.990 1.00 68.25 93 LEU A O 1
ATOM 701 N N . GLN A 1 94 ? -1.595 13.277 -4.390 1.00 76.12 94 GLN A N 1
ATOM 702 C CA . GLN A 1 94 ? -1.539 13.245 -5.869 1.00 76.12 94 GLN A CA 1
ATOM 703 C C . GLN A 1 94 ? -0.791 12.019 -6.451 1.00 76.12 94 GLN A C 1
ATOM 705 O O . GLN A 1 94 ? -0.373 12.024 -7.610 1.00 76.12 94 GLN A O 1
ATOM 710 N N . VAL A 1 95 ? -0.618 10.950 -5.666 1.00 75.88 95 VAL A N 1
ATOM 711 C CA . VAL A 1 95 ? -0.013 9.689 -6.122 1.00 75.88 95 VAL A CA 1
ATOM 712 C C . VAL A 1 95 ? -1.018 8.854 -6.913 1.00 75.88 95 VAL A C 1
ATOM 714 O O . VAL A 1 95 ? -2.229 8.891 -6.678 1.00 75.88 95 VAL A O 1
ATOM 717 N N . ARG A 1 96 ? -0.509 8.077 -7.872 1.00 87.81 96 ARG A N 1
ATOM 718 C CA . ARG A 1 96 ? -1.323 7.231 -8.750 1.00 87.81 96 ARG A CA 1
ATOM 719 C C . ARG A 1 96 ? -1.882 6.051 -7.955 1.00 87.81 96 ARG A C 1
ATOM 721 O O . ARG A 1 96 ? -1.145 5.115 -7.652 1.00 87.81 96 ARG A O 1
ATOM 728 N N . THR A 1 97 ? -3.170 6.083 -7.625 1.00 88.25 97 THR A N 1
ATOM 729 C CA . THR A 1 97 ? -3.835 5.017 -6.854 1.00 88.25 97 THR A CA 1
ATOM 730 C C . THR A 1 97 ? -4.998 4.397 -7.603 1.00 88.25 97 THR A C 1
ATOM 732 O O . THR A 1 97 ? -5.671 5.083 -8.376 1.00 88.25 97 THR A O 1
ATOM 735 N N . GLN A 1 98 ? -5.272 3.116 -7.351 1.00 91.06 98 GLN A N 1
ATOM 736 C CA . GLN A 1 98 ? -6.463 2.436 -7.864 1.00 91.06 98 GLN A CA 1
ATOM 737 C C . GLN A 1 98 ? -6.916 1.311 -6.925 1.00 91.06 98 GLN A C 1
ATOM 739 O O . GLN A 1 98 ? -6.090 0.562 -6.407 1.00 91.06 98 GLN A O 1
ATOM 744 N N . ASN A 1 99 ? -8.230 1.210 -6.723 1.00 90.88 99 ASN A N 1
ATOM 745 C CA . ASN A 1 99 ? -8.850 0.189 -5.879 1.00 90.88 99 ASN A CA 1
ATOM 746 C C . ASN A 1 99 ? -9.208 -1.057 -6.697 1.00 90.88 99 ASN A C 1
ATOM 748 O O . ASN A 1 99 ? -9.560 -0.941 -7.873 1.00 90.88 99 ASN A O 1
ATOM 752 N N . PHE A 1 100 ? -9.164 -2.211 -6.037 1.00 92.88 100 PHE A N 1
ATOM 753 C CA . PHE A 1 100 ? -9.518 -3.526 -6.559 1.00 92.88 100 PHE A CA 1
ATOM 754 C C . PHE A 1 100 ? -10.218 -4.361 -5.486 1.00 92.88 100 PHE A C 1
ATOM 756 O O . PHE A 1 100 ? -10.089 -4.103 -4.283 1.00 92.88 100 PHE A O 1
ATOM 763 N N . ASP A 1 101 ? -10.918 -5.397 -5.935 1.00 90.56 101 ASP A N 1
ATOM 764 C CA . ASP A 1 101 ? -11.575 -6.352 -5.048 1.00 90.56 101 ASP A CA 1
ATOM 765 C C . ASP A 1 101 ? -10.641 -7.521 -4.706 1.00 90.56 101 ASP A C 1
ATOM 767 O O . ASP A 1 101 ? -10.659 -7.998 -3.574 1.00 90.56 101 ASP A O 1
ATOM 771 N N . THR A 1 102 ? -9.750 -7.913 -5.629 1.00 91.50 102 THR A N 1
ATOM 772 C CA . THR A 1 102 ? -8.758 -8.982 -5.423 1.00 91.50 102 THR A CA 1
ATOM 773 C C . THR A 1 102 ? -7.311 -8.534 -5.674 1.00 91.50 102 THR A C 1
ATOM 775 O O . THR A 1 102 ? -7.038 -7.548 -6.367 1.00 91.50 102 THR A O 1
ATOM 778 N N . ILE A 1 103 ? -6.354 -9.303 -5.135 1.00 90.81 103 ILE A N 1
ATOM 779 C CA . ILE A 1 103 ? -4.919 -9.145 -5.429 1.00 90.81 103 ILE A CA 1
ATOM 780 C C . ILE A 1 103 ? -4.622 -9.507 -6.895 1.00 90.81 103 ILE A C 1
ATOM 782 O O . ILE A 1 103 ? -3.775 -8.865 -7.517 1.00 90.81 103 ILE A O 1
ATOM 786 N N . ASP A 1 104 ? -5.336 -10.483 -7.467 1.00 90.06 104 ASP A N 1
ATOM 787 C CA . ASP A 1 104 ? -5.213 -10.867 -8.878 1.00 90.06 104 ASP A CA 1
ATOM 788 C C . ASP A 1 104 ? -5.490 -9.688 -9.814 1.00 90.06 104 ASP A C 1
ATOM 790 O O . ASP A 1 104 ? -4.673 -9.410 -10.695 1.00 90.06 104 ASP A O 1
ATOM 794 N N . ASP A 1 105 ? -6.577 -8.944 -9.586 1.00 92.94 105 ASP A N 1
ATOM 795 C CA . ASP A 1 105 ? -6.947 -7.780 -10.399 1.00 92.94 105 ASP A CA 1
ATOM 796 C C . ASP A 1 105 ? -5.925 -6.643 -10.263 1.00 92.94 105 ASP A C 1
ATOM 798 O O . ASP A 1 105 ? -5.509 -6.048 -11.262 1.00 92.94 105 ASP A O 1
ATOM 802 N N . ALA A 1 106 ? -5.458 -6.376 -9.038 1.00 92.81 106 ALA A N 1
ATOM 803 C CA . ALA A 1 106 ? -4.415 -5.385 -8.778 1.00 92.81 106 ALA A CA 1
ATOM 804 C C . ALA A 1 106 ? -3.107 -5.741 -9.507 1.00 92.81 106 ALA A C 1
ATOM 806 O O . ALA A 1 106 ? -2.498 -4.896 -10.171 1.00 92.81 106 ALA A O 1
ATOM 807 N N . ILE A 1 107 ? -2.695 -7.012 -9.456 1.00 90.44 107 ILE A N 1
ATOM 808 C CA . ILE A 1 107 ? -1.534 -7.506 -10.197 1.00 90.44 107 ILE A CA 1
ATOM 809 C C . ILE A 1 107 ? -1.790 -7.414 -11.710 1.00 90.44 107 ILE A C 1
ATOM 811 O O . ILE A 1 107 ? -0.928 -6.905 -12.424 1.00 90.44 107 ILE A O 1
ATOM 815 N N . ALA A 1 108 ? -2.941 -7.867 -12.220 1.00 90.88 108 ALA A N 1
ATOM 816 C CA . ALA A 1 108 ? -3.318 -7.817 -13.639 1.00 90.88 108 ALA A CA 1
ATOM 817 C C . ALA A 1 108 ? -3.309 -6.384 -14.200 1.00 90.88 108 ALA A C 1
ATOM 819 O O . ALA A 1 108 ? -2.835 -6.143 -15.318 1.00 90.88 108 ALA A O 1
ATOM 820 N N . TYR A 1 109 ? -3.737 -5.411 -13.396 1.00 92.69 109 TYR A N 1
ATOM 821 C CA . TYR A 1 109 ? -3.643 -3.996 -13.722 1.00 92.69 109 TYR A CA 1
ATOM 822 C C . TYR A 1 109 ? -2.188 -3.521 -13.841 1.00 92.69 109 TYR A C 1
ATOM 824 O O . TYR A 1 109 ? -1.845 -2.875 -14.836 1.00 92.69 109 TYR A O 1
ATOM 832 N N . LEU A 1 110 ? -1.301 -3.893 -12.904 1.00 90.25 110 LEU A N 1
ATOM 833 C CA . LEU A 1 110 ? 0.139 -3.628 -13.051 1.00 90.25 110 LEU A CA 1
ATOM 834 C C . LEU A 1 110 ? 0.705 -4.294 -14.314 1.00 90.25 110 LEU A C 1
ATOM 836 O O . LEU A 1 110 ? 1.429 -3.627 -15.052 1.00 90.25 110 LEU A O 1
ATOM 840 N N . LYS A 1 111 ? 0.304 -5.540 -14.631 1.00 87.06 111 LYS A N 1
ATOM 841 C CA . LYS A 1 111 ? 0.721 -6.233 -15.870 1.00 87.06 111 LYS A CA 1
ATOM 842 C C . LYS A 1 111 ? 0.327 -5.468 -17.139 1.00 87.06 111 LYS A C 1
ATOM 844 O O . LYS A 1 111 ? 1.024 -5.541 -18.145 1.00 87.06 111 LYS A O 1
ATOM 849 N N . THR A 1 112 ? -0.783 -4.734 -17.086 1.00 88.94 112 THR A N 1
ATOM 850 C CA . THR A 1 112 ? -1.321 -3.955 -18.212 1.00 88.94 112 THR A CA 1
ATOM 851 C C . THR A 1 112 ? -0.704 -2.552 -18.304 1.00 88.94 112 THR A C 1
ATOM 853 O O . THR A 1 112 ? -0.577 -1.997 -19.395 1.00 88.94 112 THR A O 1
ATOM 856 N N . ARG A 1 113 ? -0.320 -1.947 -17.171 1.00 87.88 113 ARG A N 1
ATOM 857 C CA . ARG A 1 113 ? 0.215 -0.571 -17.106 1.00 87.88 113 ARG A CA 1
ATOM 858 C C . ARG A 1 113 ? 1.738 -0.475 -17.153 1.00 87.88 113 ARG A C 1
ATOM 860 O O . ARG A 1 113 ? 2.253 0.565 -17.562 1.00 87.88 113 ARG A O 1
ATOM 867 N N . CYS A 1 114 ? 2.457 -1.513 -16.741 1.00 81.19 114 CYS A N 1
ATOM 868 C CA . CYS A 1 114 ? 3.915 -1.536 -16.680 1.00 81.19 114 CYS A CA 1
ATOM 869 C C . CYS A 1 114 ? 4.439 -2.609 -17.639 1.00 81.19 114 CYS A C 1
ATOM 871 O O . CYS A 1 114 ? 4.093 -3.776 -17.500 1.00 81.19 114 CYS A O 1
ATOM 873 N N . ARG A 1 115 ? 5.267 -2.228 -18.625 1.00 61.41 115 ARG A N 1
ATOM 874 C CA . ARG A 1 115 ? 5.733 -3.170 -19.664 1.00 61.41 115 ARG A CA 1
ATOM 875 C C . ARG A 1 115 ? 6.609 -4.308 -19.120 1.00 61.41 115 ARG A C 1
ATOM 877 O O . ARG A 1 115 ? 6.607 -5.379 -19.712 1.00 61.41 115 ARG A O 1
ATOM 884 N N . GLU A 1 116 ? 7.307 -4.092 -18.002 1.00 56.62 116 GLU A N 1
ATOM 885 C CA . GLU A 1 116 ? 8.063 -5.106 -17.251 1.00 56.62 116 GLU A CA 1
ATOM 886 C C . GLU A 1 116 ? 7.979 -4.796 -15.739 1.00 56.62 116 GLU A C 1
ATOM 888 O O . GLU A 1 116 ? 8.185 -3.653 -15.327 1.00 56.62 116 GLU A O 1
ATOM 893 N N . PHE A 1 117 ? 7.657 -5.784 -14.900 1.00 49.94 117 PHE A N 1
ATOM 894 C CA . PHE A 1 117 ? 7.385 -5.626 -13.456 1.00 49.94 117 PHE A CA 1
ATOM 895 C C . PHE A 1 117 ? 7.586 -6.964 -12.722 1.00 49.94 117 PHE A C 1
ATOM 897 O O . PHE A 1 117 ? 7.578 -8.024 -13.353 1.00 49.94 117 PHE A O 1
ATOM 904 N N . ALA A 1 118 ? 7.796 -6.923 -11.401 1.00 45.03 118 ALA A N 1
ATOM 905 C CA . ALA A 1 118 ? 8.398 -8.042 -10.677 1.00 45.03 118 ALA A CA 1
ATOM 906 C C . ALA A 1 118 ? 8.180 -7.966 -9.138 1.00 45.03 118 ALA A C 1
ATOM 908 O O . ALA A 1 118 ? 8.021 -6.836 -8.703 1.00 45.03 118 ALA A O 1
ATOM 909 N N . VAL A 1 119 ? 8.139 -8.948 -8.191 1.00 44.66 119 VAL A N 1
ATOM 910 C CA . VAL A 1 119 ? 7.852 -10.429 -7.990 1.00 44.66 119 VAL A CA 1
ATOM 911 C C . VAL A 1 119 ? 8.897 -11.592 -7.855 1.00 44.66 119 VAL A C 1
ATOM 913 O O . VAL A 1 119 ? 8.691 -12.654 -8.427 1.00 44.66 119 VAL A O 1
ATOM 916 N N . THR A 1 120 ? 9.925 -11.485 -6.990 1.00 40.03 120 THR A N 1
ATOM 917 C CA . THR A 1 120 ? 10.484 -12.632 -6.194 1.00 40.03 120 THR A CA 1
ATOM 918 C C . THR A 1 120 ? 10.618 -12.244 -4.714 1.00 40.03 120 THR A C 1
ATOM 920 O O . THR A 1 120 ? 10.517 -11.067 -4.387 1.00 40.03 120 THR A O 1
ATOM 923 N N . LEU A 1 121 ? 10.842 -13.237 -3.850 1.00 46.41 121 LEU A N 1
ATOM 924 C CA . LEU A 1 121 ? 10.593 -13.246 -2.403 1.00 46.41 121 LEU A CA 1
ATOM 925 C C . LEU A 1 121 ? 11.632 -12.497 -1.536 1.00 46.41 121 LEU A C 1
ATOM 927 O O . LEU A 1 121 ? 12.807 -12.413 -1.892 1.00 46.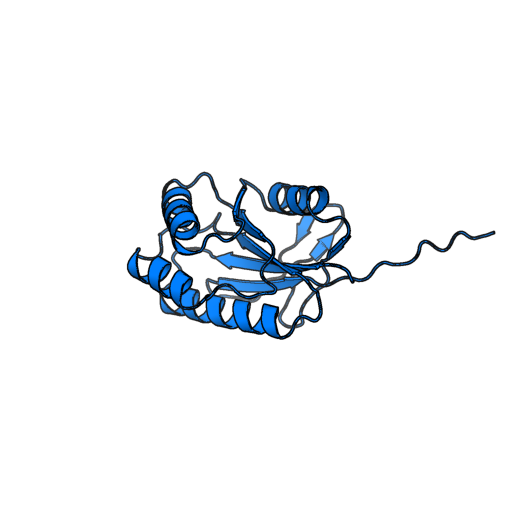41 121 LEU A O 1
ATOM 931 N N . GLY A 1 122 ? 11.200 -12.036 -0.354 1.00 40.38 122 GLY A N 1
ATOM 932 C CA . GLY A 1 122 ? 12.057 -11.514 0.724 1.00 40.38 122 GLY A CA 1
ATOM 933 C C . GLY A 1 122 ? 12.363 -12.547 1.833 1.00 40.38 122 GLY A C 1
ATOM 934 O O . GLY A 1 122 ? 11.708 -13.586 1.898 1.00 40.38 122 GLY A O 1
ATOM 935 N N . PRO A 1 123 ? 13.341 -12.283 2.726 1.00 35.84 123 PRO A N 1
ATOM 936 C CA . PRO A 1 123 ? 13.902 -13.298 3.632 1.00 35.84 123 PRO A CA 1
ATOM 937 C C . PRO A 1 123 ? 13.110 -13.591 4.925 1.00 35.84 123 PRO A C 1
ATOM 939 O O . PRO A 1 123 ? 13.448 -14.544 5.619 1.00 35.84 123 PRO A O 1
ATOM 942 N N . LYS A 1 124 ? 12.080 -12.809 5.286 1.00 42.12 124 LYS A N 1
ATOM 943 C CA . LYS A 1 124 ? 11.338 -12.932 6.568 1.00 42.12 124 LYS A CA 1
ATOM 944 C C . LYS A 1 124 ? 10.074 -13.819 6.493 1.00 42.12 124 LYS A C 1
ATOM 946 O O . LYS A 1 124 ? 9.100 -13.579 7.198 1.00 42.12 124 LYS A O 1
ATOM 951 N N . GLY A 1 125 ? 10.084 -14.847 5.645 1.00 42.19 125 GLY A N 1
ATOM 952 C CA . GLY A 1 125 ? 8.873 -15.594 5.282 1.00 42.19 125 GLY A CA 1
ATOM 953 C C . GLY A 1 125 ? 8.141 -14.917 4.122 1.00 42.19 125 GLY A C 1
ATOM 954 O O . GLY A 1 125 ? 8.211 -13.700 3.948 1.00 42.19 125 GLY A O 1
ATOM 955 N N . ALA A 1 126 ? 7.525 -15.716 3.251 1.00 38.75 126 ALA A N 1
ATOM 956 C CA . ALA A 1 126 ? 7.166 -15.254 1.919 1.00 38.75 126 ALA A CA 1
ATOM 957 C C . ALA A 1 126 ? 5.906 -15.922 1.373 1.00 38.75 126 ALA A C 1
ATOM 959 O O . ALA A 1 126 ? 5.708 -17.129 1.515 1.00 38.75 126 ALA A O 1
ATOM 960 N N . LEU A 1 127 ? 5.086 -15.128 0.683 1.00 42.59 127 LEU A N 1
ATOM 961 C CA . LEU A 1 127 ? 3.915 -15.629 -0.024 1.00 42.59 127 LEU A CA 1
ATOM 962 C C . LEU A 1 127 ? 4.361 -16.180 -1.381 1.00 42.59 127 LEU A C 1
ATOM 964 O O . LEU A 1 127 ? 4.966 -15.461 -2.181 1.00 42.59 127 LEU A O 1
ATOM 968 N N . VAL A 1 128 ? 4.065 -17.447 -1.653 1.00 37.50 128 VAL A N 1
ATOM 969 C CA . VAL A 1 128 ? 4.415 -18.079 -2.928 1.00 37.50 128 VAL A CA 1
ATOM 970 C C . VAL A 1 128 ? 3.295 -17.806 -3.923 1.00 37.50 128 VAL A C 1
ATOM 972 O O . VAL A 1 128 ? 2.234 -18.425 -3.847 1.00 37.50 128 VAL A O 1
ATOM 975 N N . TRP A 1 129 ? 3.532 -16.892 -4.868 1.00 40.81 129 TRP A N 1
ATOM 976 C CA . TRP A 1 129 ? 2.689 -16.779 -6.057 1.00 40.81 129 TRP A CA 1
ATOM 977 C C . TRP A 1 129 ? 3.137 -17.802 -7.103 1.00 40.81 129 TRP A C 1
ATOM 979 O O . TRP A 1 129 ? 4.025 -17.535 -7.916 1.00 40.81 129 TRP A O 1
ATOM 989 N N . GLU A 1 130 ? 2.512 -18.977 -7.111 1.00 38.47 130 GLU A N 1
ATOM 990 C CA . GLU A 1 130 ? 2.664 -19.920 -8.221 1.00 38.47 130 GLU A CA 1
ATOM 991 C C . GLU A 1 130 ? 1.638 -19.600 -9.326 1.00 38.47 130 GLU A C 1
ATOM 993 O O . GLU A 1 130 ? 0.675 -18.863 -9.118 1.00 38.47 130 GLU A O 1
ATOM 998 N N . ARG A 1 131 ? 1.774 -20.179 -10.527 1.00 34.38 131 ARG A N 1
ATOM 999 C CA . ARG A 1 131 ? 0.821 -19.997 -11.649 1.00 34.38 131 ARG A CA 1
ATOM 1000 C C . ARG A 1 131 ? -0.613 -20.509 -11.381 1.00 34.38 131 ARG A C 1
ATOM 1002 O O . ARG A 1 131 ? -1.407 -20.571 -12.315 1.00 34.38 131 ARG A O 1
ATOM 1009 N N . ARG A 1 132 ? -0.927 -20.910 -10.147 1.00 36.09 132 ARG A N 1
ATOM 1010 C CA . ARG A 1 132 ? -2.224 -21.437 -9.697 1.00 36.09 132 ARG A CA 1
ATOM 1011 C C . ARG A 1 132 ? -2.800 -20.706 -8.473 1.00 36.09 132 ARG A C 1
ATOM 1013 O O . ARG A 1 132 ? -3.902 -21.051 -8.067 1.00 36.09 132 ARG A O 1
ATOM 1020 N N . GLY A 1 133 ? -2.097 -19.719 -7.905 1.00 41.03 133 GLY A N 1
ATOM 1021 C CA . GLY A 1 133 ? -2.601 -18.895 -6.800 1.00 41.03 133 GLY A CA 1
ATOM 1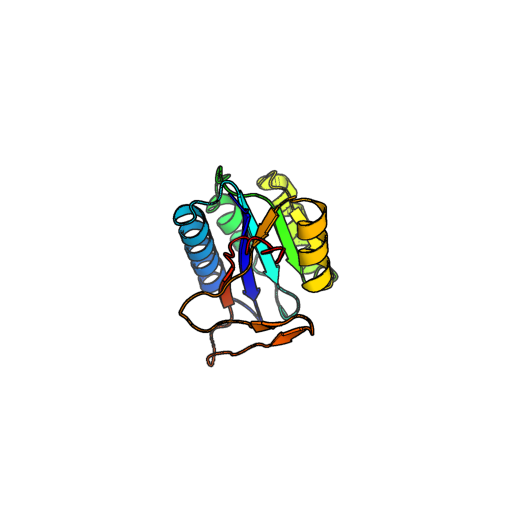022 C C . GLY A 1 133 ? -1.529 -18.423 -5.811 1.00 41.03 133 GLY A C 1
ATOM 1023 O O . GLY A 1 133 ? -0.349 -18.763 -5.929 1.00 41.03 133 GLY A O 1
ATOM 1024 N N . LEU A 1 134 ? -1.976 -17.641 -4.825 1.00 45.25 134 LEU A N 1
ATOM 1025 C CA . LEU A 1 134 ? -1.194 -17.138 -3.694 1.00 45.25 134 LEU A CA 1
ATOM 1026 C C . LEU A 1 134 ? -1.250 -18.125 -2.516 1.00 45.25 134 LEU A C 1
ATOM 1028 O O . LEU A 1 134 ? -2.300 -18.276 -1.898 1.00 45.25 134 LEU A O 1
ATOM 1032 N N . ASN A 1 135 ? -0.121 -18.735 -2.149 1.00 39.25 135 ASN A N 1
ATOM 1033 C CA . ASN A 1 135 ? -0.002 -19.504 -0.906 1.00 39.25 135 ASN A CA 1
ATOM 1034 C C . ASN A 1 135 ? 0.672 -18.674 0.194 1.00 39.25 135 ASN A C 1
ATOM 1036 O O . ASN A 1 135 ? 1.784 -18.174 0.012 1.00 39.25 135 ASN A O 1
ATOM 1040 N N . ILE A 1 136 ? 0.003 -18.548 1.344 1.00 47.34 136 ILE A N 1
ATOM 1041 C CA . ILE A 1 136 ? 0.469 -17.771 2.500 1.00 47.34 136 ILE A CA 1
ATOM 1042 C C . ILE A 1 136 ? 1.207 -18.691 3.479 1.00 47.34 136 ILE A C 1
ATOM 1044 O O . ILE A 1 136 ? 0.587 -19.461 4.207 1.00 47.34 136 ILE A O 1
ATOM 1048 N N . LEU A 1 137 ? 2.537 -18.583 3.526 1.00 41.91 137 LEU A N 1
ATOM 1049 C CA . LEU A 1 137 ? 3.372 -19.206 4.558 1.00 41.91 137 LEU A CA 1
ATOM 1050 C C . LEU A 1 137 ? 3.612 -18.182 5.678 1.00 41.91 137 LEU A C 1
ATOM 1052 O O . LEU A 1 137 ? 4.592 -17.436 5.636 1.00 41.91 137 LEU A O 1
ATOM 1056 N N . SER A 1 138 ? 2.682 -18.083 6.634 1.00 40.12 138 SER A N 1
ATOM 1057 C CA . SER A 1 138 ? 2.759 -17.077 7.703 1.00 40.12 138 SER A CA 1
ATOM 1058 C C . SER A 1 138 ? 3.636 -17.518 8.881 1.00 40.12 1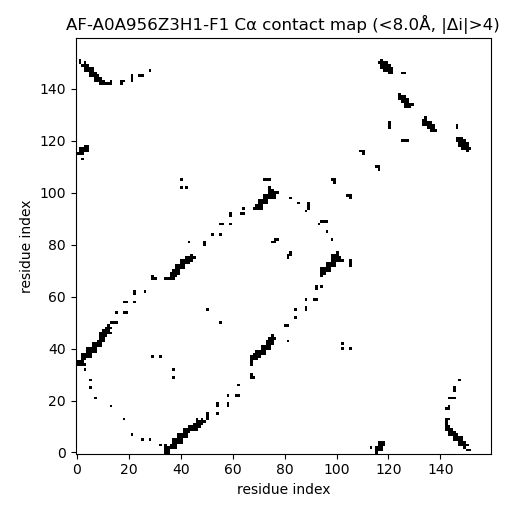38 SER A C 1
ATOM 1060 O O . SER A 1 138 ? 3.738 -18.698 9.213 1.00 40.12 138 SER A O 1
ATOM 1062 N N . ALA A 1 139 ? 4.213 -16.529 9.563 1.00 41.25 139 ALA A N 1
ATOM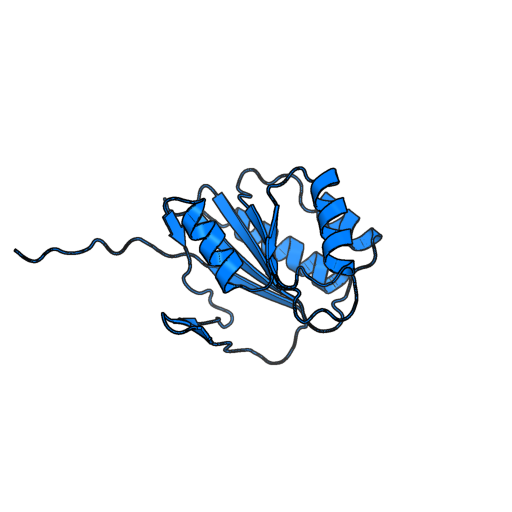 1063 C CA . ALA A 1 139 ? 4.563 -16.633 10.977 1.00 41.25 139 ALA A CA 1
ATOM 1064 C C . ALA A 1 139 ? 3.322 -16.291 11.843 1.00 41.25 139 ALA A C 1
ATOM 1066 O O . ALA A 1 139 ? 2.372 -15.692 11.323 1.00 41.25 139 ALA A O 1
ATOM 1067 N N . PRO A 1 140 ? 3.283 -16.654 13.138 1.00 42.16 140 PRO A N 1
ATOM 1068 C CA . PRO A 1 140 ? 2.192 -16.261 14.032 1.00 42.16 140 PRO A CA 1
ATOM 1069 C C . PRO A 1 140 ? 2.299 -14.780 14.453 1.00 42.16 140 PRO A C 1
ATOM 1071 O O . PRO A 1 140 ? 3.317 -14.389 15.010 1.00 42.16 140 PRO A O 1
ATOM 1074 N N . HIS A 1 141 ? 1.236 -14.001 14.196 1.00 50.53 141 HIS A N 1
ATOM 1075 C CA . HIS A 1 141 ? 0.967 -12.606 14.621 1.00 50.53 141 HIS A CA 1
ATOM 1076 C C . HIS A 1 141 ? 2.160 -11.624 14.668 1.00 50.53 141 HIS A C 1
ATOM 1078 O O . HIS A 1 141 ? 2.946 -11.610 15.614 1.00 50.53 141 HIS A O 1
ATOM 1084 N N . PRO A 1 142 ? 2.208 -10.688 13.706 1.00 52.34 142 PRO A N 1
ATOM 1085 C CA . PRO A 1 142 ? 1.558 -9.377 13.921 1.00 52.34 142 PRO A CA 1
ATOM 1086 C C . PRO A 1 142 ? 0.345 -9.126 12.998 1.00 52.34 142 PRO A C 1
ATOM 1088 O O . PRO A 1 142 ? 0.040 -9.961 12.148 1.00 52.34 142 PRO A O 1
ATOM 1091 N N . SER A 1 143 ? -0.369 -7.996 13.158 1.00 64.94 143 SER A N 1
ATOM 1092 C CA . SER A 1 143 ? -1.562 -7.678 12.336 1.00 64.94 143 SER A CA 1
ATOM 1093 C C . SER A 1 143 ? -1.243 -7.113 10.941 1.00 64.94 143 SER A C 1
ATOM 1095 O O . SER A 1 143 ? -2.111 -7.124 10.060 1.00 64.94 143 SER A O 1
ATOM 1097 N N . SER A 1 144 ? 0.001 -6.659 10.741 1.00 53.28 144 SER A N 1
ATOM 1098 C CA . SER A 1 144 ? 0.541 -6.119 9.489 1.00 53.28 144 SER A CA 1
ATOM 1099 C C . SER A 1 144 ? 1.736 -6.942 9.006 1.00 53.28 144 SER A C 1
ATOM 1101 O O . SER A 1 144 ? 2.630 -7.247 9.794 1.00 53.28 144 SER A O 1
ATOM 1103 N N . VAL A 1 145 ? 1.792 -7.272 7.712 1.00 63.94 145 VAL A N 1
ATOM 1104 C CA . VAL A 1 145 ? 2.925 -7.985 7.091 1.00 63.94 145 VAL A CA 1
ATOM 1105 C C . VAL A 1 145 ? 3.323 -7.316 5.775 1.00 63.94 145 VAL A C 1
ATOM 1107 O O . VAL A 1 145 ? 2.516 -7.238 4.849 1.00 63.94 145 VAL A O 1
ATOM 1110 N N . SER A 1 146 ? 4.585 -6.886 5.671 1.00 51.62 146 SER A N 1
ATOM 1111 C CA . SER A 1 146 ? 5.181 -6.328 4.448 1.00 51.62 146 SER A CA 1
ATOM 1112 C C . SER A 1 146 ? 6.072 -7.340 3.723 1.00 51.62 146 SER A C 1
ATOM 1114 O O . SER A 1 146 ? 6.965 -7.948 4.313 1.00 51.62 146 SER A O 1
ATOM 1116 N N . VAL A 1 147 ? 5.858 -7.500 2.414 1.00 60.94 147 VAL A N 1
ATOM 1117 C CA . VAL A 1 147 ? 6.586 -8.434 1.540 1.00 60.94 147 VAL A CA 1
ATOM 1118 C C . VAL A 1 147 ? 7.072 -7.702 0.290 1.00 60.94 147 VAL A C 1
ATOM 1120 O O . VAL A 1 147 ? 6.278 -7.208 -0.509 1.00 60.94 147 VAL A O 1
ATOM 1123 N N . VAL A 1 148 ? 8.391 -7.656 0.084 1.00 52.97 148 VAL A N 1
ATOM 1124 C CA . VAL A 1 148 ? 8.988 -7.090 -1.137 1.00 52.97 148 VAL A CA 1
ATOM 1125 C C . VAL A 1 148 ? 9.033 -8.134 -2.241 1.00 52.97 148 VAL A C 1
ATOM 1127 O O . VAL A 1 148 ? 9.350 -9.299 -2.009 1.00 52.97 148 VAL A O 1
ATOM 1130 N N . LEU A 1 149 ? 8.743 -7.679 -3.454 1.00 51.84 149 LEU A N 1
ATOM 1131 C CA . LEU A 1 149 ? 8.580 -8.480 -4.649 1.00 51.84 149 LEU A CA 1
ATOM 1132 C C . LEU A 1 149 ? 9.567 -7.938 -5.716 1.00 51.84 149 LEU A C 1
ATOM 1134 O O . LEU A 1 149 ? 9.295 -6.906 -6.313 1.00 51.84 149 LEU A O 1
ATOM 1138 N N . ARG A 1 150 ? 10.694 -8.621 -6.009 1.00 41.78 150 ARG A N 1
ATOM 1139 C CA . ARG A 1 150 ? 11.654 -8.282 -7.110 1.00 41.78 150 ARG A CA 1
ATOM 1140 C C . ARG A 1 150 ? 12.041 -9.503 -7.979 1.00 41.78 150 ARG A C 1
ATOM 1142 O O . ARG A 1 150 ? 12.714 -10.378 -7.452 1.00 41.78 150 ARG A O 1
ATOM 1149 N N . TYR A 1 151 ? 11.710 -9.590 -9.277 1.00 49.06 151 TYR A N 1
ATOM 1150 C CA . TYR A 1 151 ? 12.256 -10.603 -10.233 1.00 49.06 151 TYR A CA 1
ATOM 1151 C C . TYR A 1 151 ? 12.962 -10.017 -11.466 1.00 49.06 151 TYR A C 1
ATOM 1153 O O . TYR A 1 151 ? 13.079 -8.805 -11.637 1.00 49.06 151 TYR A O 1
ATOM 1161 N N . ARG A 1 152 ? 13.535 -10.921 -12.265 1.00 36.38 152 ARG A N 1
ATOM 1162 C CA . ARG A 1 152 ? 14.545 -10.688 -13.302 1.00 36.38 152 ARG A CA 1
ATOM 1163 C C . ARG A 1 152 ? 14.137 -11.488 -14.540 1.00 36.38 152 ARG A C 1
ATOM 1165 O O . ARG A 1 152 ? 13.738 -12.643 -14.404 1.00 36.38 152 ARG A O 1
ATOM 1172 N N . THR A 1 153 ? 14.232 -10.907 -15.733 1.00 37.81 153 THR A N 1
ATOM 1173 C CA . THR A 1 153 ? 13.825 -11.588 -16.972 1.00 37.81 153 THR A CA 1
ATOM 1174 C C . THR A 1 153 ? 14.722 -12.797 -17.244 1.00 37.81 153 THR A C 1
ATOM 1176 O O . THR A 1 153 ? 15.897 -12.635 -17.571 1.00 37.81 153 THR A O 1
ATOM 1179 N N . LEU A 1 154 ? 14.174 -14.013 -17.152 1.00 39.75 154 LEU A N 1
ATOM 1180 C CA . LEU A 1 154 ? 14.822 -15.193 -17.721 1.00 39.75 154 LEU A CA 1
ATOM 1181 C C . LEU A 1 154 ? 14.738 -15.092 -19.245 1.00 39.75 154 LEU A C 1
ATOM 1183 O O . LEU A 1 154 ? 13.659 -15.221 -19.829 1.00 39.75 154 LEU A O 1
ATOM 1187 N N . ALA A 1 155 ? 15.880 -14.839 -19.885 1.00 36.38 155 ALA A N 1
ATOM 1188 C CA . ALA A 1 155 ? 15.983 -14.849 -21.334 1.00 36.38 155 ALA A CA 1
ATOM 1189 C C . ALA A 1 155 ? 15.549 -16.224 -21.862 1.00 36.38 155 ALA A C 1
ATOM 1191 O O . ALA A 1 155 ? 16.066 -17.262 -21.449 1.00 36.38 155 ALA A O 1
ATOM 1192 N N . ARG A 1 156 ? 14.570 -16.230 -22.768 1.00 39.28 156 ARG A N 1
ATOM 1193 C CA . ARG A 1 156 ? 14.028 -17.452 -23.362 1.00 39.28 156 ARG A CA 1
ATOM 1194 C C . ARG A 1 156 ? 15.065 -18.027 -24.323 1.00 39.28 156 ARG A C 1
ATOM 1196 O O . ARG A 1 156 ? 15.079 -17.642 -25.490 1.00 39.28 156 ARG A O 1
ATOM 1203 N N . ILE A 1 157 ? 15.921 -18.925 -23.831 1.00 35.44 157 ILE A N 1
ATOM 1204 C CA . ILE A 1 157 ? 16.872 -19.673 -24.661 1.00 35.44 157 ILE A CA 1
ATOM 1205 C C . ILE A 1 157 ? 16.060 -20.435 -25.713 1.00 35.44 157 ILE A C 1
ATOM 1207 O O . ILE A 1 157 ? 15.411 -21.440 -25.420 1.00 35.44 157 ILE A O 1
ATOM 1211 N N . ARG A 1 158 ? 16.061 -19.917 -26.943 1.00 38.69 158 ARG A N 1
ATOM 1212 C CA . ARG A 1 158 ? 15.695 -20.690 -28.123 1.00 38.69 158 ARG A CA 1
ATOM 1213 C C . ARG A 1 158 ? 16.863 -21.627 -28.384 1.00 38.69 158 ARG A C 1
ATOM 1215 O O . ARG A 1 158 ? 17.923 -21.164 -28.794 1.00 38.69 158 ARG A O 1
ATOM 1222 N N . GLY A 1 159 ? 16.664 -22.915 -28.119 1.00 46.19 159 GLY A N 1
ATOM 1223 C CA . GLY A 1 159 ? 17.491 -23.934 -28.752 1.00 46.19 159 GLY A CA 1
ATO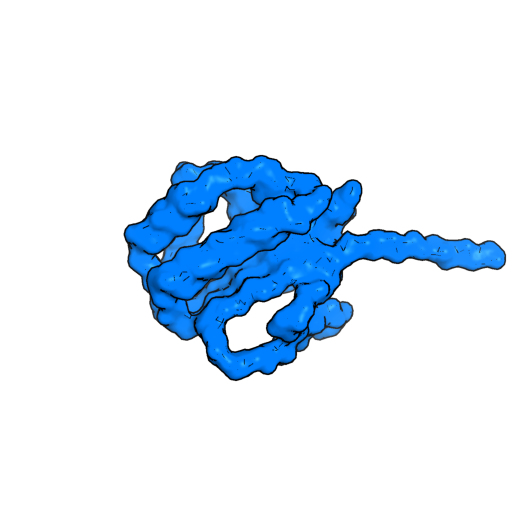M 1224 C C . GLY A 1 159 ? 17.344 -23.799 -30.267 1.00 46.19 159 GLY A C 1
ATOM 1225 O O . GLY A 1 159 ? 16.217 -23.686 -30.760 1.00 46.19 159 GLY A O 1
ATOM 1226 N N . HIS A 1 160 ? 18.482 -23.738 -30.949 1.00 44.09 160 HIS A N 1
ATOM 1227 C CA . HIS A 1 160 ? 18.613 -24.059 -32.365 1.00 44.09 160 HIS A CA 1
ATOM 1228 C C . HIS A 1 160 ? 19.007 -25.534 -32.482 1.00 44.09 160 HIS A C 1
ATOM 1230 O O . HIS A 1 160 ? 19.673 -26.016 -31.537 1.00 44.09 160 HIS A O 1
#

Sequence (160 aa):
MPNTVILTRYSGAPTEEEILNNSDETIALIDSSDAPFVHVIVDSAEVTKSPPLSVTVKTAKASPRHQRAGWILTVGGQNALVQFATSIARQLLQVRTQNFDTIDDAIAYLKTRCREFAVTLGPKGALVWERRGLNILSAPHPSSVSVVLRYRTLARIRGH

pLDDT: mean 73.06, std 19.52, range [34.38, 92.94]

Nearest PDB structures (foldseek):
  2q3l-assembly2_A-2  TM=6.768E-01  e=2.812E-02  Shewanella loihica PV-4
  6qcm-assembly1_d  TM=6.652E-01  e=6.464E-02  Listeria monocytogenes EGD-e
  3zxn-assembly2_B  TM=6.334E-01  e=5.704E-01  Moorella thermoacetica ATCC 39073
  2r6o-assembly1_B  TM=4.540E-01  e=4.153E+00  Thiobacillus denitrificans ATCC 25259
  4djt-assembly1_A  TM=4.368E-01  e=7.880E+00  Encephalitozoon cuniculi GB-M1

Radius of gyration: 15.81 Å; Cα contacts (8 Å, |Δi|>4): 279; chains: 1; bounding b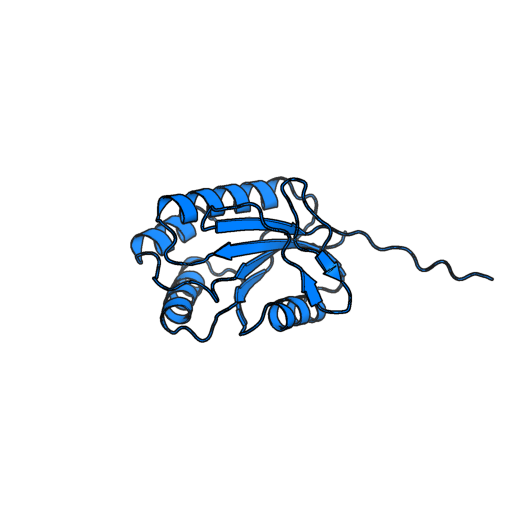ox: 35×39×48 Å

Foldseek 3Di:
DFEKEKEKEFAEADDLVNLQVVLVVVVVLLVPDPGQAYEYEYECLRHPDDDDVVSLVVSLVVDAPDSRYAEYEYENCVPVSVVVSVVVSCVSRVHHYYYDPDPVVVVVVCVVVGVGHWFDWDDPAGWDDDPVGTRHPDDPDDRMDMIITDDDDDDDDDDD

Secondary structure (DSSP, 8-state):
-PEEEEEEEEEES--HHHHHHHHHHHHHHHHT--SS-EEEEEEEEEE-SPPPHHHHHHHHHHS---TTEEEEEEE-TTSHHHHHHHHHHHHHH---EEEESSHHHHHHHHHHH-SSEE----SS--EEEETTEEEE-PPS--SEEEEEE-----------

Mean predicted aligned error: 9.55 Å